Protein AF-A0A6G3RKP8-F1 (afdb_monomer_lite)

Radius of gyration: 15.38 Å; chains: 1; bounding box: 41×28×41 Å

Sequence (76 aa):
AEWAWLGWLPHLRPAHGQDCRLLLAYDRDQAAARTDELIRRLDDHVADSGTGHAGTAPAGARTVVVVDGDPGSAAL

Foldseek 3Di:
DVCPCVVVDVLCVDDPPDDNLDQDDDDDVSVVVSVVVVVVVVVVQVVVQVVDDDDDRDPGDDDDDDDDDDPDDDPD

Secondary structure (DSSP, 8-state):
-TTGGGGG-GGGSPPTT--------SSHHHHHHHHHHHHHHHHHHHHHHTTS-SS------------SS-------

pLDDT: mean 79.19, std 14.2, range [45.22, 96.12]

Structure (mmCIF, N/CA/C/O backbone):
data_AF-A0A6G3RKP8-F1
#
_entry.id   AF-A0A6G3RKP8-F1
#
loop_
_atom_site.group_PDB
_atom_site.id
_atom_site.type_symbol
_atom_site.label_atom_id
_atom_site.label_alt_id
_atom_site.label_comp_id
_atom_site.label_asym_id
_atom_site.label_entity_id
_atom_site.label_seq_id
_atom_site.pdbx_PDB_ins_code
_atom_site.Cartn_x
_atom_site.Cartn_y
_atom_site.Cartn_z
_atom_site.occupancy
_atom_site.B_iso_or_e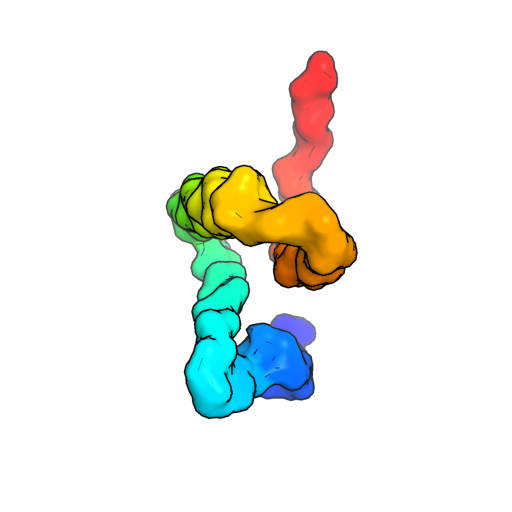quiv
_atom_site.auth_seq_id
_atom_site.auth_comp_id
_atom_site.auth_asym_id
_atom_site.auth_atom_id
_atom_site.pdbx_PDB_model_num
ATOM 1 N N . ALA A 1 1 ? -0.299 -16.971 -11.233 1.00 79.50 1 ALA A N 1
ATOM 2 C CA . ALA A 1 1 ? 0.592 -15.826 -10.959 1.00 79.50 1 ALA A CA 1
ATOM 3 C C . ALA A 1 1 ? 1.093 -15.948 -9.527 1.00 79.50 1 ALA A C 1
ATOM 5 O O . ALA A 1 1 ? 0.293 -16.308 -8.670 1.00 79.50 1 ALA A O 1
ATOM 6 N N . GLU A 1 2 ? 2.378 -15.699 -9.285 1.00 84.81 2 GLU A N 1
ATOM 7 C CA . GLU A 1 2 ? 3.054 -15.921 -7.994 1.00 84.81 2 GLU A CA 1
ATOM 8 C C . GLU A 1 2 ? 2.410 -15.159 -6.827 1.00 84.81 2 GLU A C 1
ATOM 10 O O . GLU A 1 2 ? 2.228 -15.722 -5.756 1.00 84.81 2 GLU A O 1
ATOM 15 N N . TRP A 1 3 ? 1.924 -13.940 -7.069 1.00 88.44 3 TRP A N 1
ATOM 16 C CA . TRP A 1 3 ? 1.283 -13.089 -6.056 1.00 88.44 3 TRP A CA 1
ATOM 17 C C . TRP A 1 3 ? -0.240 -13.230 -5.954 1.00 88.44 3 TRP A C 1
ATOM 19 O O . TRP A 1 3 ? -0.885 -12.511 -5.192 1.00 88.44 3 TRP A O 1
ATOM 29 N N . ALA A 1 4 ? -0.849 -14.163 -6.693 1.00 86.19 4 ALA A N 1
ATOM 30 C CA . ALA A 1 4 ? -2.308 -14.314 -6.712 1.00 86.19 4 ALA A CA 1
ATOM 31 C C . ALA A 1 4 ? -2.903 -14.663 -5.333 1.00 86.19 4 ALA A C 1
ATOM 33 O O . ALA A 1 4 ? -4.065 -14.356 -5.069 1.00 86.19 4 ALA A O 1
ATOM 34 N N . TRP A 1 5 ? -2.111 -15.272 -4.443 1.00 88.38 5 TRP A N 1
ATOM 35 C CA . TRP A 1 5 ? -2.540 -15.659 -3.096 1.00 88.38 5 TRP A CA 1
ATOM 36 C C . TRP A 1 5 ? -2.744 -14.468 -2.148 1.00 88.38 5 TRP A C 1
ATOM 38 O O . TRP A 1 5 ? -3.439 -14.623 -1.145 1.00 88.38 5 TRP A O 1
ATOM 48 N N . LEU A 1 6 ? -2.216 -13.273 -2.455 1.00 86.62 6 LEU A N 1
ATOM 49 C CA . LEU A 1 6 ? -2.426 -12.081 -1.621 1.00 86.62 6 LEU A CA 1
ATOM 50 C C . LEU A 1 6 ? -3.917 -11.786 -1.424 1.00 86.62 6 LEU A C 1
ATOM 52 O O . LEU A 1 6 ? -4.335 -11.453 -0.319 1.00 86.62 6 LEU A O 1
ATOM 56 N N . GLY A 1 7 ? -4.744 -12.008 -2.451 1.00 84.44 7 GLY A N 1
ATOM 57 C CA . GLY A 1 7 ? -6.198 -11.824 -2.372 1.00 84.44 7 GLY A CA 1
ATOM 58 C C . GLY A 1 7 ? -6.907 -12.723 -1.347 1.00 84.44 7 GLY A C 1
ATOM 59 O O . GLY A 1 7 ? -8.083 -12.507 -1.050 1.00 84.44 7 GLY A O 1
ATOM 60 N N . TRP A 1 8 ? -6.222 -13.727 -0.794 1.00 87.31 8 TRP A N 1
ATOM 61 C CA . TRP A 1 8 ? -6.746 -14.595 0.261 1.00 87.31 8 TRP A CA 1
ATOM 62 C C . TRP A 1 8 ? -6.379 -14.125 1.671 1.00 87.31 8 TRP A C 1
ATOM 64 O O . TRP A 1 8 ? -6.936 -14.642 2.638 1.00 87.31 8 TRP A O 1
ATOM 74 N N . LEU A 1 9 ? -5.492 -13.135 1.814 1.00 86.75 9 LEU A N 1
ATOM 75 C CA . LEU A 1 9 ? -5.135 -12.592 3.118 1.00 86.75 9 LEU A CA 1
ATOM 76 C C . LEU A 1 9 ? -6.304 -11.788 3.715 1.00 86.75 9 LEU A C 1
ATOM 78 O O . LEU A 1 9 ? -6.757 -10.822 3.095 1.00 86.75 9 LEU A O 1
ATOM 82 N N . PRO A 1 10 ? -6.751 -12.102 4.948 1.00 81.56 10 PRO A N 1
ATOM 83 C CA . PRO A 1 10 ? -7.827 -11.362 5.612 1.00 81.56 10 PRO A CA 1
ATOM 84 C C . PRO A 1 10 ? -7.526 -9.867 5.764 1.00 81.56 10 PRO A C 1
ATOM 86 O O . PRO A 1 10 ? -8.419 -9.039 5.641 1.00 81.56 10 PRO A O 1
ATOM 89 N N . HIS A 1 11 ? -6.252 -9.512 5.949 1.00 77.81 11 HIS A N 1
ATOM 90 C CA . HIS A 1 11 ? -5.787 -8.127 6.078 1.00 77.81 11 HIS A CA 1
ATOM 91 C C . HIS A 1 11 ? -6.004 -7.280 4.811 1.00 77.81 11 HIS A C 1
ATOM 93 O O . HIS A 1 11 ? -5.983 -6.056 4.892 1.00 77.81 11 HIS A O 1
ATOM 99 N N . LEU A 1 12 ? -6.225 -7.912 3.650 1.00 81.62 12 LEU A N 1
ATOM 100 C CA . LEU A 1 12 ? -6.568 -7.228 2.397 1.00 81.62 12 LEU A CA 1
ATOM 101 C C . LEU A 1 12 ? -8.083 -7.193 2.136 1.00 81.62 12 LEU A C 1
ATOM 103 O O . LEU A 1 12 ? -8.526 -6.700 1.102 1.00 81.62 12 LEU A O 1
ATOM 107 N N . ARG A 1 13 ? -8.886 -7.735 3.058 1.00 78.62 13 ARG A N 1
ATOM 108 C CA . ARG A 1 13 ? -10.348 -7.809 2.981 1.00 78.62 13 ARG A CA 1
ATOM 109 C C . ARG A 1 13 ? -10.929 -7.164 4.244 1.00 78.62 13 ARG A C 1
ATOM 111 O O . ARG A 1 13 ? -11.318 -7.888 5.160 1.00 78.62 13 ARG A O 1
ATOM 118 N N . PRO A 1 14 ? -10.947 -5.825 4.340 1.00 68.69 14 PRO A N 1
ATOM 119 C CA . PRO A 1 14 ? -11.387 -5.141 5.547 1.00 68.69 14 PRO A CA 1
ATOM 120 C C . PRO A 1 14 ? -12.830 -5.521 5.879 1.00 68.69 14 PRO A C 1
ATOM 122 O O . PRO A 1 14 ? -13.682 -5.640 4.993 1.00 68.69 14 PRO A O 1
ATOM 125 N N . ALA A 1 15 ? -13.106 -5.693 7.171 1.00 68.00 15 ALA A N 1
ATOM 126 C CA . ALA A 1 15 ? -14.475 -5.755 7.663 1.00 68.00 15 ALA A CA 1
ATOM 127 C C . ALA A 1 15 ? -15.123 -4.355 7.613 1.00 68.00 15 ALA A C 1
ATOM 129 O O . ALA A 1 15 ? -14.449 -3.348 7.390 1.00 68.00 15 ALA A O 1
ATOM 130 N N . HIS A 1 16 ? -16.440 -4.273 7.825 1.00 70.00 16 HIS A N 1
ATOM 131 C CA . HIS A 1 16 ? -17.157 -2.993 7.816 1.00 70.00 16 HIS A CA 1
ATOM 132 C C . HIS A 1 16 ? -16.506 -1.980 8.772 1.00 70.00 16 HIS A C 1
ATOM 134 O O . HIS A 1 16 ? -16.356 -2.253 9.961 1.00 70.00 16 HIS A O 1
ATOM 140 N N . GLY A 1 17 ? -16.135 -0.816 8.232 1.00 68.19 17 GLY A N 1
ATOM 141 C CA . GLY A 1 17 ? -15.521 0.281 8.983 1.00 68.19 17 GLY A CA 1
ATOM 142 C C . GLY A 1 17 ? -14.002 0.195 9.164 1.00 68.19 17 GLY A C 1
ATOM 143 O O . GLY A 1 17 ? -13.440 1.075 9.806 1.00 68.19 17 GLY A O 1
ATOM 144 N N . GLN A 1 18 ? -13.326 -0.820 8.614 1.00 69.31 18 GLN A N 1
ATOM 145 C CA . GLN A 1 18 ? -11.861 -0.872 8.590 1.00 69.31 18 GLN A CA 1
ATOM 146 C C . GLN A 1 18 ? -11.299 -0.264 7.302 1.00 69.31 18 GLN A C 1
ATOM 148 O O . GLN A 1 18 ? -11.817 -0.504 6.210 1.00 69.31 18 GLN A O 1
ATOM 153 N N . ASP A 1 19 ? -10.187 0.461 7.422 1.00 69.94 19 ASP A N 1
ATOM 154 C CA . ASP A 1 19 ? -9.453 0.955 6.261 1.00 69.94 19 ASP A CA 1
ATOM 155 C C . ASP A 1 19 ? -8.813 -0.202 5.491 1.00 69.94 19 ASP A C 1
ATOM 157 O O . ASP A 1 19 ? -7.942 -0.922 5.985 1.00 69.94 19 ASP A O 1
ATOM 161 N N . CYS A 1 20 ? -9.198 -0.334 4.226 1.00 68.62 20 CYS A N 1
ATOM 162 C CA . CYS A 1 20 ? -8.496 -1.162 3.256 1.00 68.62 20 CYS A CA 1
ATOM 163 C C . CYS A 1 20 ? -7.129 -0.516 2.949 1.00 68.62 20 CYS A C 1
ATOM 165 O O . CYS A 1 20 ? -7.077 0.522 2.288 1.00 68.62 20 CYS A O 1
ATOM 167 N N . ARG A 1 21 ? -6.009 -1.082 3.423 1.00 76.94 21 ARG A N 1
ATOM 168 C CA . ARG A 1 21 ? -4.661 -0.480 3.259 1.00 76.94 21 ARG A CA 1
ATOM 169 C C . ARG A 1 21 ? -3.756 -1.234 2.278 1.00 76.94 21 ARG A C 1
ATOM 171 O O . ARG A 1 21 ? -2.552 -1.321 2.491 1.00 76.94 21 ARG A O 1
ATOM 178 N N . LEU A 1 22 ? -4.324 -1.757 1.190 1.00 86.38 22 LEU A N 1
ATOM 179 C CA . LEU A 1 22 ? -3.533 -2.357 0.114 1.00 86.38 22 LEU A CA 1
ATOM 180 C C . LEU A 1 22 ? -2.943 -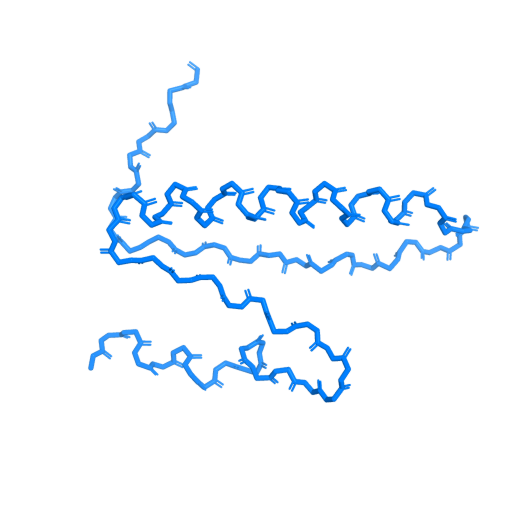1.268 -0.793 1.00 86.38 22 LEU A C 1
ATOM 182 O O . LEU A 1 22 ? -3.663 -0.620 -1.549 1.00 86.38 22 LEU A O 1
ATOM 186 N N . LEU A 1 23 ? -1.625 -1.099 -0.727 1.00 89.25 23 LEU A N 1
ATOM 187 C CA . LEU A 1 23 ? -0.844 -0.263 -1.635 1.00 89.25 23 LEU A CA 1
ATOM 188 C C . LEU A 1 23 ? -0.061 -1.183 -2.580 1.00 89.25 23 LEU A C 1
ATOM 190 O O . LEU A 1 23 ? 0.743 -1.988 -2.122 1.00 89.25 23 LEU A O 1
ATOM 194 N N . LEU A 1 24 ? -0.321 -1.087 -3.887 1.00 90.88 24 LEU A N 1
ATOM 195 C CA . LEU A 1 24 ? 0.348 -1.887 -4.919 1.00 90.88 24 LEU A CA 1
ATOM 196 C C . LEU A 1 24 ? 1.132 -0.993 -5.876 1.00 90.88 24 LEU A C 1
ATOM 198 O O . LEU A 1 24 ? 0.669 0.095 -6.240 1.00 90.88 24 LEU A O 1
ATOM 202 N N . ALA A 1 25 ? 2.288 -1.498 -6.292 1.00 92.62 25 ALA A N 1
ATOM 203 C CA . ALA A 1 25 ? 3.159 -0.903 -7.288 1.00 92.62 25 ALA A CA 1
ATOM 204 C C . ALA A 1 25 ? 3.722 -1.997 -8.200 1.00 92.62 25 ALA A C 1
ATOM 206 O O . ALA A 1 25 ? 4.112 -3.061 -7.724 1.00 92.62 25 ALA A O 1
ATOM 207 N N . TYR A 1 26 ? 3.758 -1.721 -9.500 1.00 91.69 26 TYR A N 1
ATOM 208 C CA . TYR A 1 26 ? 4.283 -2.632 -10.524 1.00 91.69 26 TYR A CA 1
ATOM 209 C C . TYR A 1 26 ? 5.555 -2.103 -11.197 1.00 91.69 26 TYR A C 1
ATOM 211 O O . TYR A 1 26 ? 6.223 -2.833 -11.925 1.00 91.69 26 TYR A O 1
ATOM 219 N N . ASP A 1 27 ? 5.888 -0.838 -10.953 1.00 91.94 27 ASP A N 1
ATOM 220 C CA . ASP A 1 27 ? 7.077 -0.161 -11.455 1.00 91.94 27 ASP A CA 1
ATOM 221 C C . ASP A 1 27 ? 7.659 0.764 -10.371 1.00 91.94 27 ASP A C 1
ATOM 223 O O . ASP A 1 27 ? 7.097 0.912 -9.279 1.00 91.94 27 ASP A O 1
ATOM 227 N N . ARG A 1 28 ? 8.820 1.364 -10.654 1.00 89.88 28 ARG A N 1
ATOM 228 C CA . ARG A 1 28 ? 9.538 2.207 -9.687 1.00 89.88 28 ARG A CA 1
ATOM 229 C C . ARG A 1 28 ? 8.809 3.506 -9.359 1.00 89.88 28 ARG A C 1
ATOM 231 O O . ARG A 1 28 ? 8.854 3.929 -8.207 1.00 89.88 28 ARG A O 1
ATOM 238 N N . ASP A 1 29 ? 8.133 4.111 -10.328 1.00 94.12 29 ASP A N 1
ATOM 239 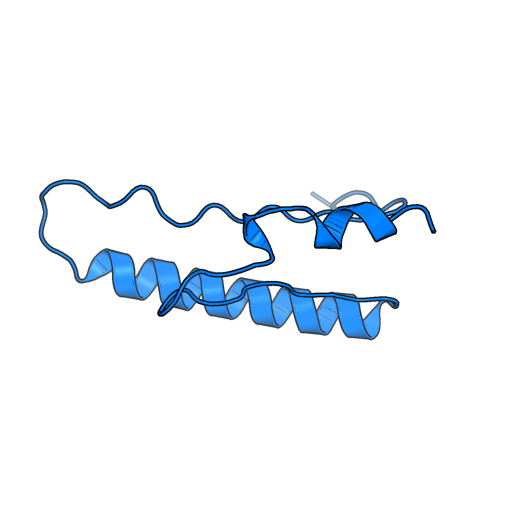C CA . ASP A 1 29 ? 7.434 5.382 -10.123 1.00 94.12 29 ASP A CA 1
ATOM 240 C C . ASP A 1 29 ? 6.214 5.168 -9.220 1.00 94.12 29 ASP A C 1
ATOM 242 O O . ASP A 1 29 ? 5.975 5.917 -8.271 1.00 94.12 29 ASP A O 1
ATOM 246 N N . GLN A 1 30 ? 5.489 4.070 -9.444 1.00 95.62 30 GLN A N 1
ATOM 247 C CA . GLN A 1 30 ? 4.429 3.621 -8.553 1.00 95.62 30 GLN A CA 1
ATOM 248 C C . GLN A 1 30 ? 4.977 3.279 -7.168 1.00 95.62 30 GLN A C 1
ATOM 250 O O . GLN A 1 30 ? 4.355 3.642 -6.172 1.00 95.62 30 GLN A O 1
ATOM 255 N N . ALA A 1 31 ? 6.126 2.604 -7.078 1.00 93.56 31 ALA A N 1
ATOM 256 C CA . ALA A 1 31 ? 6.721 2.238 -5.795 1.00 93.56 31 ALA A CA 1
ATOM 257 C C . ALA A 1 31 ? 7.091 3.478 -4.969 1.00 93.56 31 ALA A C 1
ATOM 259 O O . ALA A 1 31 ? 6.786 3.519 -3.776 1.00 93.56 31 ALA A O 1
ATOM 260 N N . ALA A 1 32 ? 7.660 4.509 -5.599 1.00 93.44 32 ALA A N 1
ATOM 261 C CA . ALA A 1 32 ? 7.930 5.793 -4.956 1.00 93.44 32 ALA A CA 1
ATOM 262 C C . ALA A 1 32 ? 6.632 6.437 -4.442 1.00 93.44 32 ALA A C 1
ATOM 264 O O . ALA A 1 32 ? 6.504 6.693 -3.246 1.00 93.44 32 ALA A O 1
ATOM 265 N N . ALA A 1 33 ? 5.613 6.564 -5.299 1.00 96.12 33 ALA A N 1
ATOM 266 C CA . ALA A 1 33 ? 4.333 7.160 -4.915 1.00 96.12 33 ALA A CA 1
ATOM 267 C C . ALA A 1 33 ? 3.624 6.398 -3.774 1.00 96.12 33 ALA A C 1
ATOM 269 O O . ALA A 1 33 ? 3.023 7.007 -2.888 1.00 96.12 33 ALA A O 1
ATOM 270 N N . ARG A 1 34 ? 3.690 5.057 -3.764 1.00 95.12 34 ARG A N 1
ATOM 271 C CA . ARG A 1 34 ? 3.120 4.224 -2.687 1.00 95.12 34 ARG A CA 1
ATOM 272 C C . ARG A 1 34 ? 3.920 4.311 -1.395 1.00 95.12 34 ARG A C 1
ATOM 274 O O . ARG A 1 34 ? 3.324 4.206 -0.325 1.00 95.12 34 ARG A O 1
ATOM 281 N N . THR A 1 35 ? 5.227 4.528 -1.487 1.00 94.06 35 THR A N 1
ATOM 282 C CA . THR A 1 35 ? 6.089 4.748 -0.321 1.00 94.06 35 THR A CA 1
ATOM 283 C C . THR A 1 35 ? 5.780 6.094 0.326 1.00 94.06 35 THR A C 1
ATOM 285 O O . THR A 1 35 ? 5.550 6.134 1.532 1.00 94.06 35 THR A O 1
ATOM 288 N N . ASP A 1 36 ? 5.656 7.164 -0.460 1.00 96.06 36 ASP A N 1
ATOM 289 C CA . ASP A 1 36 ? 5.270 8.489 0.046 1.00 96.06 36 ASP A CA 1
ATOM 290 C C . ASP A 1 36 ? 3.890 8.456 0.712 1.00 96.06 36 ASP A C 1
ATOM 292 O O . ASP A 1 36 ? 3.680 9.000 1.800 1.00 96.06 36 ASP A O 1
ATOM 296 N N . GLU A 1 37 ? 2.937 7.755 0.093 1.00 94.88 37 GLU A N 1
ATOM 297 C CA . GLU A 1 37 ? 1.616 7.565 0.678 1.00 94.88 37 GLU A CA 1
ATOM 298 C C . GLU A 1 37 ? 1.668 6.761 1.985 1.00 94.88 37 GLU A C 1
ATOM 300 O O . GLU A 1 37 ? 0.960 7.097 2.939 1.00 94.88 37 GLU A O 1
ATOM 305 N N . LEU A 1 38 ? 2.497 5.718 2.053 1.00 92.94 38 LEU A N 1
ATOM 306 C CA . LEU A 1 38 ? 2.696 4.948 3.276 1.00 92.94 38 LEU A CA 1
ATOM 307 C C . LEU A 1 38 ? 3.272 5.823 4.396 1.00 92.94 38 LEU A C 1
ATOM 309 O O . LEU A 1 38 ? 2.733 5.788 5.501 1.00 92.94 38 LEU A O 1
ATOM 313 N N . ILE A 1 39 ? 4.306 6.619 4.109 1.00 93.00 39 ILE A N 1
ATOM 314 C CA . ILE A 1 39 ? 4.940 7.532 5.072 1.00 93.00 39 ILE A CA 1
ATOM 315 C C . ILE A 1 39 ? 3.903 8.506 5.629 1.00 93.00 39 ILE A C 1
ATOM 317 O O . ILE A 1 39 ? 3.691 8.539 6.839 1.00 93.00 39 ILE A O 1
ATOM 321 N N . ARG A 1 40 ? 3.154 9.193 4.757 1.00 91.44 40 ARG A N 1
ATOM 322 C CA . ARG A 1 40 ? 2.111 10.135 5.187 1.00 91.44 40 ARG A CA 1
ATOM 323 C C . ARG A 1 40 ? 1.085 9.475 6.115 1.00 91.44 40 ARG A C 1
ATOM 325 O O . ARG A 1 40 ? 0.712 10.039 7.135 1.00 91.44 40 ARG A O 1
ATOM 332 N N . ARG A 1 41 ? 0.633 8.259 5.790 1.00 87.81 41 ARG A N 1
ATOM 333 C CA . ARG A 1 41 ? -0.341 7.537 6.626 1.00 87.81 41 ARG A CA 1
ATOM 334 C C . ARG A 1 41 ? 0.252 7.015 7.943 1.00 87.81 41 ARG A C 1
ATOM 336 O O . ARG A 1 41 ? -0.521 6.687 8.844 1.00 87.81 41 ARG A O 1
ATOM 343 N N . LEU A 1 42 ? 1.570 6.822 8.031 1.00 86.69 42 LEU A N 1
ATOM 344 C CA . LEU A 1 42 ? 2.260 6.486 9.280 1.00 86.69 42 LEU A CA 1
ATOM 345 C C . LEU A 1 42 ? 2.369 7.726 10.170 1.00 86.69 42 LEU A C 1
ATOM 347 O O . LEU A 1 42 ? 2.066 7.627 11.356 1.00 86.69 42 LEU A O 1
ATOM 351 N N . ASP A 1 43 ? 2.698 8.879 9.589 1.00 87.88 43 ASP A N 1
ATOM 352 C CA . ASP A 1 43 ? 2.724 10.163 10.296 1.00 87.88 43 ASP A CA 1
ATOM 353 C C . ASP A 1 43 ? 1.341 10.512 10.862 1.00 87.88 43 ASP A C 1
ATOM 355 O O . ASP A 1 43 ? 1.221 10.808 12.053 1.00 87.88 43 ASP A O 1
ATOM 359 N N . ASP A 1 44 ? 0.284 10.371 10.050 1.00 85.12 44 ASP A N 1
ATOM 360 C CA . ASP A 1 44 ? -1.108 10.550 10.486 1.00 85.12 44 ASP A CA 1
ATOM 361 C C . ASP A 1 44 ? -1.439 9.631 11.681 1.00 85.12 44 ASP A C 1
ATOM 363 O O . ASP A 1 44 ? -2.060 10.056 12.655 1.00 85.12 44 ASP A O 1
ATOM 367 N N . HIS A 1 45 ? -0.990 8.369 11.641 1.00 80.00 45 HIS A N 1
ATOM 368 C CA . HIS A 1 45 ? -1.242 7.402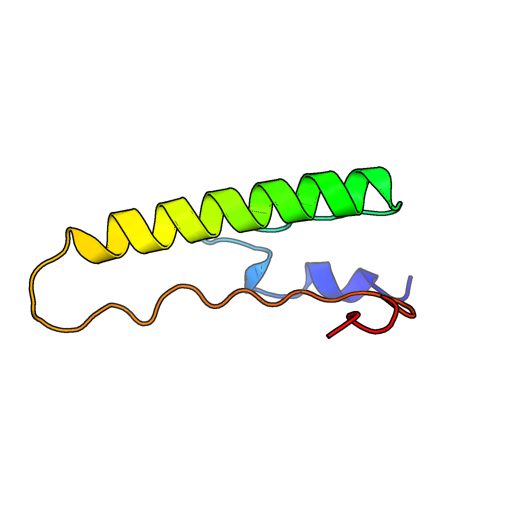 12.712 1.00 80.00 45 HIS A CA 1
ATOM 369 C C . HIS A 1 45 ? -0.494 7.745 14.006 1.00 80.00 45 HIS A C 1
ATOM 371 O O . HIS A 1 45 ? -1.054 7.595 15.094 1.00 80.00 45 HIS A O 1
ATOM 377 N N . VAL A 1 46 ? 0.757 8.205 13.909 1.00 80.94 46 VAL A N 1
ATOM 378 C CA . VAL A 1 46 ? 1.542 8.661 15.066 1.00 80.94 46 VAL A CA 1
ATOM 379 C C . VAL A 1 46 ? 0.896 9.895 15.698 1.00 80.94 46 VAL A C 1
ATOM 381 O O . VAL A 1 46 ? 0.764 9.946 16.922 1.00 80.94 46 VAL A O 1
ATOM 384 N N . ALA A 1 47 ? 0.451 10.853 14.880 1.00 81.56 47 ALA A N 1
ATOM 385 C CA . ALA A 1 47 ? -0.225 12.058 15.350 1.00 81.56 47 ALA A CA 1
ATOM 386 C C . ALA A 1 47 ? -1.540 11.732 16.080 1.00 81.56 47 ALA A C 1
ATOM 388 O O . ALA A 1 47 ? -1.766 12.231 17.182 1.00 81.56 47 ALA A O 1
ATOM 389 N N . ASP A 1 48 ? -2.364 10.846 15.515 1.00 75.75 48 ASP A N 1
ATOM 390 C CA . ASP A 1 48 ? -3.640 10.426 16.108 1.00 75.75 48 ASP A CA 1
ATOM 391 C C . ASP A 1 48 ? -3.428 9.670 17.435 1.00 75.75 48 ASP A C 1
ATOM 393 O O . ASP A 1 48 ? -4.057 9.968 18.454 1.00 75.75 48 ASP A O 1
ATOM 397 N N . SER A 1 49 ? -2.429 8.779 17.475 1.00 68.31 49 SER A N 1
ATOM 398 C CA . SER A 1 49 ? -2.053 8.013 18.676 1.00 68.31 49 SER A CA 1
ATOM 399 C C . SER A 1 49 ? -1.571 8.891 19.839 1.00 68.31 49 SER A C 1
ATOM 401 O O . SER A 1 49 ? -1.709 8.502 20.998 1.00 68.31 49 SER A O 1
ATOM 403 N N . GLY A 1 50 ? -1.014 10.074 19.558 1.00 62.03 50 GLY A N 1
ATOM 404 C CA . GLY A 1 50 ? -0.534 11.024 20.568 1.00 62.03 50 GLY A CA 1
ATOM 405 C C . GLY A 1 50 ? -1.635 11.831 21.269 1.00 62.03 50 GLY A C 1
ATOM 406 O O . GLY A 1 50 ? -1.358 12.492 22.268 1.00 62.03 50 GLY A O 1
ATOM 407 N N . THR A 1 51 ? -2.878 11.780 20.776 1.00 58.97 51 THR A N 1
ATOM 408 C CA . THR A 1 51 ? -4.018 12.547 21.320 1.00 58.97 51 THR A CA 1
ATOM 409 C C . THR A 1 51 ? -4.936 11.732 22.245 1.00 58.97 51 THR A C 1
ATOM 411 O O . THR A 1 51 ? -5.830 12.288 22.886 1.00 58.97 51 THR A O 1
ATOM 414 N N . GLY A 1 52 ? -4.697 10.420 22.372 1.00 52.28 52 GLY A N 1
ATOM 415 C CA . GLY A 1 52 ? -5.475 9.497 23.201 1.00 52.28 52 GLY A CA 1
ATOM 416 C C . GLY A 1 52 ? -4.858 9.246 24.583 1.00 52.28 52 GLY A C 1
ATOM 417 O O . GLY A 1 52 ? -3.735 8.769 24.693 1.00 52.28 52 GLY A O 1
ATOM 418 N N . HIS A 1 53 ? -5.622 9.568 25.629 1.00 47.25 53 HIS A N 1
ATOM 419 C CA . HIS A 1 53 ? -5.449 9.257 27.056 1.00 47.25 53 HIS A CA 1
ATOM 420 C C . HIS A 1 53 ? -4.377 8.211 27.433 1.00 47.25 53 HIS A C 1
ATOM 422 O O . HIS A 1 53 ? -4.399 7.067 26.984 1.00 47.25 53 HIS A O 1
ATOM 428 N N . ALA A 1 54 ? -3.511 8.595 28.380 1.00 45.91 54 ALA A N 1
ATOM 429 C CA . ALA A 1 54 ? -2.551 7.733 29.066 1.00 45.91 54 ALA A CA 1
ATOM 430 C C . ALA A 1 54 ? -3.247 6.535 29.742 1.00 45.91 54 ALA A C 1
ATOM 432 O O . ALA A 1 54 ? -3.705 6.611 30.879 1.00 45.91 54 ALA A O 1
ATOM 433 N N . GLY A 1 55 ? -3.341 5.424 29.020 1.00 45.22 55 GLY A N 1
ATOM 434 C CA . GLY A 1 55 ? -3.981 4.204 29.490 1.00 45.22 55 GLY A CA 1
ATOM 435 C C . GLY A 1 55 ? -4.091 3.209 28.350 1.00 45.22 55 GLY A C 1
ATOM 436 O O . GLY A 1 55 ? -5.146 3.078 27.746 1.00 45.22 55 GLY A O 1
ATOM 437 N N . THR A 1 56 ? -2.973 2.539 28.059 1.00 47.66 56 THR A N 1
ATOM 438 C CA . THR A 1 56 ? -2.826 1.520 27.007 1.00 47.66 56 THR A CA 1
ATOM 439 C C . THR A 1 56 ? -2.883 2.098 25.591 1.00 47.66 56 THR A C 1
ATOM 441 O O . THR A 1 56 ? -3.938 2.168 24.971 1.00 47.66 56 THR A O 1
ATOM 444 N N . ALA A 1 57 ? -1.712 2.455 25.047 1.00 47.19 57 ALA A N 1
ATOM 445 C CA . ALA A 1 57 ? -1.577 2.681 23.610 1.00 47.19 57 ALA A CA 1
ATOM 446 C C . ALA A 1 57 ? -2.146 1.449 22.881 1.00 47.19 57 ALA A C 1
ATOM 448 O O . ALA A 1 57 ? -1.679 0.333 23.156 1.00 47.19 57 ALA A O 1
ATOM 449 N N . PRO A 1 58 ? -3.159 1.590 22.004 1.00 50.50 58 PRO A N 1
ATOM 450 C CA . PRO A 1 58 ? -3.579 0.468 21.186 1.00 50.50 58 PRO A CA 1
ATOM 451 C C . PRO A 1 58 ? -2.340 0.008 20.423 1.00 50.50 58 PRO A C 1
ATOM 453 O O . PRO A 1 58 ? -1.555 0.832 19.954 1.00 50.50 58 PRO A O 1
ATOM 456 N N . ALA A 1 59 ? -2.105 -1.302 20.357 1.00 56.81 59 ALA A N 1
ATOM 457 C CA . ALA A 1 59 ? -1.024 -1.837 19.547 1.00 56.81 59 ALA A CA 1
ATOM 458 C C . ALA A 1 59 ? -1.240 -1.341 18.108 1.00 56.81 59 ALA A C 1
ATOM 460 O O . ALA A 1 59 ? -2.122 -1.852 17.420 1.00 56.81 59 ALA A O 1
ATOM 461 N N . GLY A 1 60 ? -0.500 -0.302 17.706 1.00 63.75 60 GLY A N 1
ATOM 462 C CA . GLY A 1 60 ? -0.706 0.400 16.443 1.00 63.75 60 GLY A CA 1
ATOM 463 C C . GLY A 1 60 ? -0.717 -0.570 15.269 1.00 63.75 60 GLY A C 1
ATOM 464 O O . GLY A 1 60 ? -0.076 -1.629 15.314 1.00 63.75 60 GLY A O 1
ATOM 465 N N . A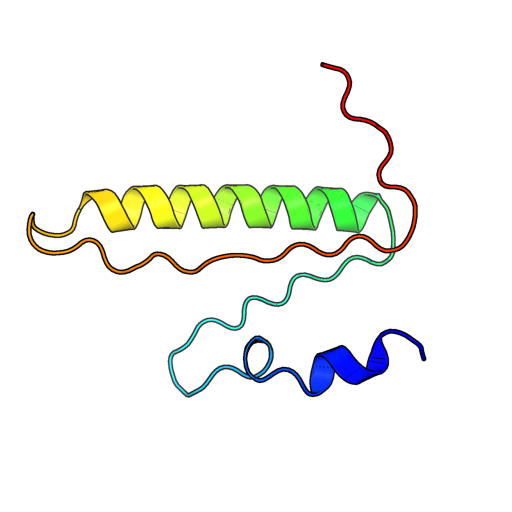LA A 1 61 ? -1.480 -0.233 14.230 1.00 70.81 61 ALA A N 1
ATOM 466 C CA . ALA A 1 61 ? -1.611 -1.080 13.054 1.00 70.81 61 ALA A CA 1
ATOM 467 C C . ALA A 1 61 ? -0.223 -1.304 12.434 1.00 70.81 61 ALA A C 1
ATOM 469 O O . ALA A 1 61 ? 0.388 -0.396 11.870 1.00 70.81 61 ALA A O 1
ATOM 470 N N . ARG A 1 62 ? 0.303 -2.526 12.56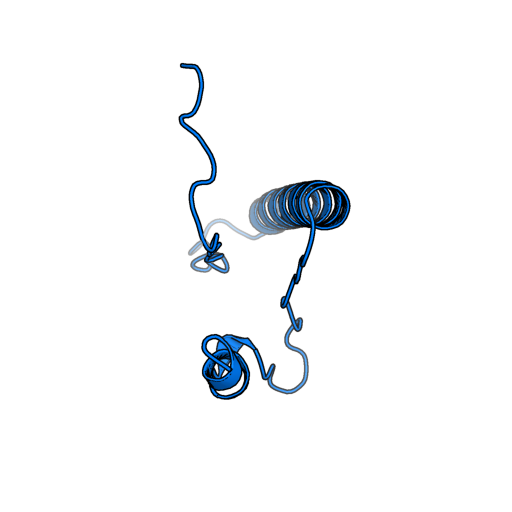6 1.00 78.50 62 ARG A N 1
ATOM 471 C CA . ARG A 1 62 ? 1.601 -2.893 11.995 1.00 78.50 62 ARG A CA 1
ATOM 472 C C . ARG A 1 62 ? 1.452 -2.988 10.483 1.00 78.50 62 ARG A C 1
ATOM 474 O O . ARG A 1 62 ? 0.533 -3.642 9.996 1.00 78.50 62 ARG A O 1
ATOM 481 N N . THR A 1 63 ? 2.365 -2.356 9.755 1.00 85.94 63 THR A N 1
ATOM 482 C CA . THR A 1 63 ? 2.409 -2.439 8.293 1.00 85.94 63 THR A CA 1
ATOM 483 C C . THR A 1 63 ? 3.480 -3.435 7.867 1.00 85.94 63 THR A C 1
ATOM 485 O O . THR A 1 63 ? 4.588 -3.417 8.396 1.00 85.94 63 THR A O 1
ATOM 488 N N . VAL A 1 64 ? 3.143 -4.303 6.913 1.00 89.44 64 VAL A N 1
ATOM 489 C CA . VAL A 1 64 ? 4.092 -5.199 6.246 1.00 89.44 64 VAL A CA 1
ATOM 490 C C . VAL A 1 64 ? 4.311 -4.673 4.835 1.00 89.44 64 VAL A C 1
ATOM 492 O O . VAL A 1 64 ? 3.346 -4.474 4.100 1.00 89.44 64 VAL A O 1
ATOM 495 N N . VAL A 1 65 ? 5.573 -4.457 4.469 1.00 91.06 65 VAL A N 1
ATOM 496 C CA . VAL A 1 65 ? 5.987 -4.102 3.108 1.00 91.06 65 VAL A CA 1
ATOM 497 C C . VAL A 1 65 ? 6.698 -5.306 2.514 1.00 91.06 65 VAL A C 1
ATOM 499 O O . VAL A 1 65 ? 7.600 -5.864 3.137 1.00 91.06 65 VAL A O 1
ATOM 502 N N . VAL A 1 66 ? 6.273 -5.714 1.323 1.00 91.19 66 VAL A N 1
ATOM 503 C CA . VAL A 1 66 ? 6.890 -6.803 0.570 1.00 91.19 66 VAL A CA 1
ATOM 504 C C . VAL A 1 66 ? 7.418 -6.217 -0.727 1.00 91.19 66 VAL A C 1
ATOM 506 O O . VAL A 1 66 ? 6.664 -5.592 -1.469 1.00 91.19 66 VAL A O 1
ATOM 509 N N . VAL A 1 67 ? 8.711 -6.402 -0.973 1.00 91.62 67 VAL A N 1
ATOM 510 C CA . VAL A 1 67 ? 9.356 -6.046 -2.235 1.00 91.62 67 VAL A CA 1
ATOM 511 C C . VAL A 1 67 ? 9.716 -7.346 -2.929 1.00 91.62 67 VAL A C 1
ATOM 513 O O . VAL A 1 67 ? 10.378 -8.196 -2.337 1.00 91.62 67 VAL A O 1
ATOM 516 N N . ASP A 1 68 ? 9.232 -7.505 -4.154 1.00 91.25 68 ASP A N 1
ATOM 517 C CA . ASP A 1 68 ? 9.623 -8.614 -5.012 1.00 91.25 68 ASP A CA 1
ATOM 518 C C . ASP A 1 68 ? 10.883 -8.227 -5.796 1.00 91.25 68 ASP A C 1
ATOM 520 O O . ASP A 1 68 ? 10.925 -7.177 -6.443 1.00 91.25 68 ASP A O 1
ATOM 524 N N . GLY A 1 69 ? 11.917 -9.060 -5.710 1.00 88.56 69 GLY A N 1
ATOM 525 C CA . GLY A 1 69 ? 13.254 -8.764 -6.218 1.00 88.56 69 GLY A CA 1
ATOM 526 C C . GLY A 1 69 ? 14.146 -8.011 -5.226 1.00 88.56 69 GLY A C 1
ATOM 527 O O . GLY A 1 69 ? 13.890 -7.955 -4.026 1.00 88.56 69 GLY A O 1
ATOM 528 N N . ASP A 1 70 ? 15.249 -7.470 -5.741 1.00 84.31 70 ASP A N 1
ATOM 529 C CA . ASP A 1 70 ? 16.248 -6.759 -4.944 1.00 84.31 70 ASP A CA 1
ATOM 530 C C . ASP A 1 70 ? 15.878 -5.266 -4.810 1.00 84.31 70 ASP A C 1
ATOM 532 O O . ASP A 1 70 ? 15.894 -4.551 -5.819 1.00 84.31 70 ASP A O 1
ATOM 536 N N . PRO A 1 71 ? 15.554 -4.764 -3.600 1.00 79.19 71 PRO A N 1
ATOM 537 C CA . PRO A 1 71 ? 15.332 -3.335 -3.370 1.00 79.19 71 PRO A CA 1
ATOM 538 C C . PRO A 1 71 ? 16.625 -2.504 -3.456 1.00 79.19 71 PRO A C 1
ATOM 540 O O . PRO A 1 71 ? 16.558 -1.274 -3.471 1.00 79.19 71 PRO A O 1
ATOM 543 N N . GLY A 1 72 ? 17.791 -3.154 -3.504 1.00 79.69 72 GLY A N 1
ATOM 544 C CA . GLY A 1 72 ? 19.094 -2.537 -3.316 1.00 79.69 72 GLY A CA 1
ATOM 545 C C . GLY A 1 72 ? 19.455 -2.401 -1.834 1.00 79.69 72 GLY A C 1
ATOM 546 O O . GLY A 1 72 ? 18.607 -2.441 -0.940 1.00 79.69 72 GLY A O 1
ATOM 547 N N . SER A 1 73 ? 20.746 -2.236 -1.551 1.00 76.81 73 SER A N 1
ATOM 548 C CA . SER A 1 73 ? 21.232 -1.966 -0.196 1.00 76.81 73 SER A CA 1
ATOM 549 C C . SER A 1 73 ? 20.993 -0.507 0.188 1.00 76.81 73 SER A C 1
ATOM 551 O O . SER A 1 73 ? 21.327 0.393 -0.585 1.00 76.81 73 SER A O 1
ATOM 553 N N . ALA A 1 74 ? 20.504 -0.264 1.406 1.00 74.06 74 ALA A N 1
ATOM 554 C CA . ALA A 1 74 ? 20.500 1.079 1.975 1.00 74.06 74 ALA A CA 1
ATOM 555 C C . ALA A 1 74 ? 21.947 1.590 2.074 1.00 74.06 74 ALA A C 1
ATOM 557 O O . ALA A 1 74 ? 22.799 0.930 2.672 1.00 74.06 74 ALA A O 1
ATOM 558 N N . ALA A 1 75 ? 22.229 2.746 1.474 1.00 67.19 75 ALA A N 1
ATOM 559 C CA . ALA A 1 75 ? 23.465 3.464 1.748 1.00 67.19 75 ALA A CA 1
ATOM 560 C C . ALA A 1 75 ? 23.356 4.017 3.177 1.00 67.19 75 ALA A C 1
ATOM 562 O O . ALA A 1 75 ? 22.530 4.894 3.430 1.00 67.19 75 ALA A O 1
ATOM 563 N N . LEU A 1 76 ? 24.103 3.413 4.104 1.00 52.31 76 LEU A N 1
ATOM 564 C CA . LEU A 1 76 ? 24.221 3.852 5.497 1.00 52.31 76 LEU A CA 1
ATOM 565 C C . LEU A 1 76 ? 25.135 5.074 5.614 1.00 52.31 76 LEU A C 1
ATOM 567 O O . LEU A 1 76 ? 26.162 5.102 4.897 1.00 52.31 76 LEU A O 1
#